Protein AF-A0A7Y2VB31-F1 (afdb_monomer_lite)

Structure (mmCIF, N/CA/C/O backbone):
data_AF-A0A7Y2VB31-F1
#
_entry.id   AF-A0A7Y2VB31-F1
#
loop_
_atom_site.group_PDB
_atom_site.id
_atom_site.type_symbol
_atom_site.label_atom_id
_atom_site.label_alt_id
_atom_site.label_comp_id
_atom_site.label_asym_id
_atom_site.label_entity_id
_atom_site.label_seq_id
_atom_site.pdbx_PDB_ins_code
_atom_site.Cartn_x
_atom_site.Cartn_y
_atom_site.Cartn_z
_atom_site.occupancy
_atom_site.B_iso_or_equiv
_atom_site.auth_seq_id
_atom_site.auth_comp_id
_atom_site.auth_asym_id
_atom_site.auth_atom_id
_atom_site.pdbx_PDB_model_num
ATOM 1 N N . MET A 1 1 ? 16.104 5.166 -6.224 1.00 89.25 1 MET A N 1
ATOM 2 C CA . MET A 1 1 ? 15.321 5.946 -5.241 1.00 89.25 1 MET A CA 1
ATOM 3 C C . MET A 1 1 ? 14.338 5.002 -4.567 1.00 89.25 1 MET A C 1
ATOM 5 O O . MET A 1 1 ? 13.881 4.084 -5.239 1.00 89.25 1 MET A O 1
ATOM 9 N N . THR A 1 2 ? 14.060 5.178 -3.277 1.00 94.25 2 THR A N 1
ATOM 10 C CA . THR A 1 2 ? 13.174 4.293 -2.501 1.00 94.25 2 THR A CA 1
ATOM 11 C C . THR A 1 2 ? 12.079 5.140 -1.875 1.00 94.25 2 THR A C 1
ATOM 13 O O . THR A 1 2 ? 12.384 6.171 -1.281 1.00 94.25 2 THR A O 1
ATOM 16 N N . ILE A 1 3 ? 10.826 4.715 -2.014 1.00 96.62 3 ILE A N 1
ATOM 17 C CA . ILE A 1 3 ? 9.685 5.337 -1.338 1.00 96.62 3 ILE A CA 1
ATOM 18 C C . ILE A 1 3 ? 9.200 4.360 -0.277 1.00 96.62 3 ILE A C 1
ATOM 20 O O . ILE A 1 3 ? 8.863 3.221 -0.595 1.00 96.62 3 ILE A O 1
ATOM 24 N N . LYS A 1 4 ? 9.148 4.820 0.973 1.00 96.31 4 LYS A N 1
ATOM 25 C CA . LYS A 1 4 ? 8.580 4.071 2.091 1.00 96.31 4 LYS A CA 1
ATOM 26 C C . LYS A 1 4 ? 7.326 4.781 2.592 1.00 96.31 4 LYS A C 1
ATOM 28 O O . LYS A 1 4 ? 7.402 5.930 3.018 1.00 96.31 4 LYS A O 1
ATOM 33 N N . LEU A 1 5 ? 6.190 4.095 2.534 1.00 95.31 5 LEU A N 1
ATOM 34 C CA . LEU A 1 5 ? 4.942 4.516 3.155 1.00 95.31 5 LEU A CA 1
ATOM 35 C C . LEU A 1 5 ? 4.850 3.874 4.540 1.00 95.31 5 LEU A C 1
ATOM 37 O O . LEU A 1 5 ? 4.940 2.655 4.659 1.00 95.31 5 LEU A O 1
ATOM 41 N N . ILE A 1 6 ? 4.656 4.693 5.569 1.00 95.25 6 ILE A N 1
ATOM 42 C CA . ILE A 1 6 ? 4.448 4.233 6.943 1.00 95.25 6 ILE A CA 1
ATOM 43 C C . ILE A 1 6 ? 3.031 4.629 7.345 1.00 95.25 6 ILE A C 1
ATOM 45 O O . ILE A 1 6 ? 2.695 5.813 7.320 1.00 95.25 6 ILE A O 1
ATOM 49 N N . ALA A 1 7 ? 2.203 3.648 7.691 1.00 93.00 7 ALA A N 1
ATOM 50 C CA . ALA A 1 7 ? 0.835 3.865 8.152 1.00 93.00 7 ALA A CA 1
ATOM 51 C C . ALA A 1 7 ? 0.647 3.348 9.577 1.00 93.00 7 ALA A C 1
ATOM 53 O O . ALA A 1 7 ? 1.322 2.414 10.000 1.00 93.00 7 ALA A O 1
ATOM 54 N N . ILE A 1 8 ? -0.294 3.945 10.306 1.00 92.75 8 ILE A N 1
ATOM 55 C CA . ILE A 1 8 ? -0.705 3.495 11.637 1.00 92.75 8 ILE A CA 1
ATOM 56 C C . ILE A 1 8 ? -2.085 2.853 11.511 1.00 92.75 8 ILE A C 1
ATOM 58 O O . ILE A 1 8 ? -3.000 3.444 10.940 1.00 92.75 8 ILE A O 1
ATOM 62 N N . GLY A 1 9 ? -2.234 1.654 12.065 1.00 88.50 9 GLY A N 1
ATOM 63 C CA . GLY A 1 9 ? -3.472 0.888 12.008 1.00 88.50 9 GLY A CA 1
ATOM 64 C C . GLY A 1 9 ? -3.687 0.178 10.668 1.00 88.50 9 GLY A C 1
ATOM 65 O O . GLY A 1 9 ? -3.131 0.525 9.627 1.00 88.50 9 GLY A O 1
ATOM 66 N N . LYS A 1 10 ? -4.508 -0.874 10.701 1.00 86.75 10 LYS A N 1
ATOM 67 C CA . LYS A 1 10 ? -4.870 -1.640 9.503 1.00 86.75 10 LYS A CA 1
ATOM 68 C C . LYS A 1 10 ? -6.053 -0.991 8.784 1.00 86.75 10 LYS A C 1
ATOM 70 O O . LYS A 1 10 ? -6.960 -0.460 9.414 1.00 86.75 10 LYS A O 1
ATOM 75 N N . THR A 1 11 ? -6.081 -1.100 7.459 1.00 92.38 11 THR A N 1
ATOM 76 C CA . THR A 1 11 ? -7.285 -0.790 6.674 1.00 92.38 11 THR A CA 1
ATOM 77 C C . THR A 1 11 ? -8.255 -1.962 6.788 1.00 92.38 11 THR A C 1
ATOM 79 O O . THR A 1 11 ? -7.924 -3.048 6.331 1.00 92.38 11 THR A O 1
ATOM 82 N N . ASP A 1 12 ? -9.432 -1.781 7.387 1.00 91.38 12 ASP A N 1
ATOM 83 C CA . ASP A 1 12 ? -10.411 -2.872 7.559 1.00 91.38 12 ASP A CA 1
ATOM 84 C C . ASP A 1 12 ? -11.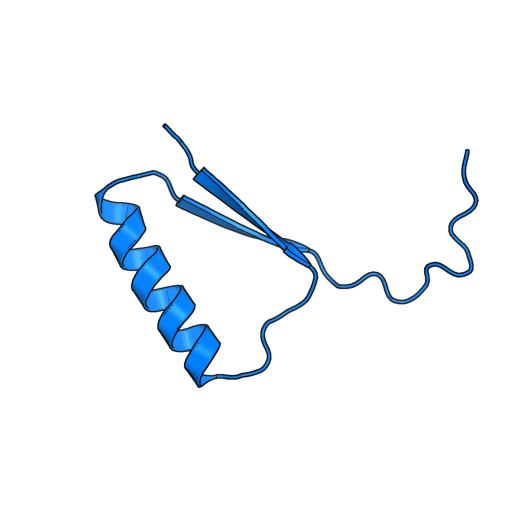319 -3.094 6.336 1.00 91.38 12 ASP A C 1
ATOM 86 O O . ASP A 1 12 ? -11.895 -4.171 6.168 1.00 91.38 12 ASP A O 1
ATOM 90 N N . ASN A 1 13 ? -11.439 -2.099 5.453 1.00 96.88 13 ASN A N 1
ATOM 91 C CA . ASN A 1 13 ? -12.227 -2.228 4.231 1.00 96.88 13 ASN A CA 1
ATOM 92 C C . ASN A 1 13 ? -11.486 -3.102 3.198 1.00 96.88 13 ASN A C 1
ATOM 94 O O . ASN A 1 13 ? -10.396 -2.756 2.738 1.00 96.88 13 ASN A O 1
ATOM 98 N N . LYS A 1 14 ? -12.109 -4.221 2.807 1.00 96.50 14 LYS A N 1
ATOM 99 C CA . LYS A 1 14 ? -11.547 -5.197 1.858 1.00 96.50 14 LYS A CA 1
ATOM 100 C C . LYS A 1 14 ? -11.309 -4.623 0.459 1.00 96.50 14 LYS A C 1
ATOM 102 O O . LYS A 1 14 ? -10.309 -4.962 -0.168 1.00 96.50 14 LYS A O 1
ATOM 107 N N . GLU A 1 15 ? -12.199 -3.760 -0.026 1.00 97.31 15 GLU A N 1
ATOM 108 C CA . GLU A 1 15 ? -12.062 -3.133 -1.345 1.00 97.31 15 GLU A CA 1
ATOM 109 C C . GLU A 1 15 ? -10.835 -2.218 -1.368 1.00 97.31 15 GLU A C 1
ATOM 111 O O . GLU A 1 15 ? -10.020 -2.289 -2.288 1.00 97.31 15 GLU A O 1
ATOM 116 N N . LEU A 1 16 ? -10.629 -1.443 -0.297 1.00 96.12 16 LEU A N 1
ATOM 117 C CA . LEU A 1 16 ? -9.442 -0.602 -0.150 1.00 96.12 16 LEU A CA 1
ATOM 118 C C . LEU A 1 16 ? -8.157 -1.430 -0.078 1.00 96.12 16 LEU A C 1
ATOM 120 O O . LEU A 1 16 ? -7.187 -1.087 -0.747 1.00 96.12 16 LEU A O 1
ATOM 124 N N . GLN A 1 17 ? -8.141 -2.540 0.667 1.00 95.88 17 GLN A N 1
ATOM 125 C CA . GLN A 1 17 ? -6.979 -3.439 0.693 1.00 95.88 17 GLN A CA 1
ATOM 126 C C . GLN A 1 17 ? -6.629 -3.973 -0.705 1.00 95.88 17 GLN A C 1
ATOM 128 O O . GLN A 1 17 ? -5.455 -4.005 -1.075 1.00 95.88 17 GLN A O 1
ATOM 133 N N . SER A 1 18 ? -7.634 -4.365 -1.496 1.00 97.44 18 SER A N 1
ATOM 134 C CA . SER A 1 18 ? -7.420 -4.842 -2.866 1.00 97.44 18 SER A CA 1
ATOM 135 C C . SER A 1 18 ? -6.803 -3.756 -3.747 1.00 97.44 18 SER A C 1
ATOM 137 O O . SER A 1 18 ? -5.816 -4.010 -4.437 1.00 97.44 18 SER A O 1
ATOM 139 N N . LEU A 1 19 ? -7.346 -2.536 -3.686 1.00 97.44 19 LEU A N 1
ATOM 140 C CA . LEU A 1 19 ? -6.829 -1.397 -4.442 1.00 97.44 19 LEU A CA 1
ATOM 141 C C . LEU A 1 19 ? -5.391 -1.067 -4.024 1.00 97.44 19 LEU A C 1
ATOM 143 O O . LEU A 1 19 ? -4.520 -0.957 -4.883 1.00 97.44 19 LEU A O 1
ATOM 147 N N . ILE A 1 20 ? -5.111 -0.982 -2.720 1.00 96.19 20 ILE A N 1
ATOM 148 C CA . ILE A 1 20 ? -3.765 -0.712 -2.193 1.00 96.19 20 ILE A CA 1
ATOM 149 C C . ILE A 1 20 ? -2.756 -1.727 -2.736 1.00 96.19 20 ILE A C 1
ATOM 151 O O . ILE A 1 20 ? -1.712 -1.332 -3.253 1.00 96.19 20 ILE A O 1
ATOM 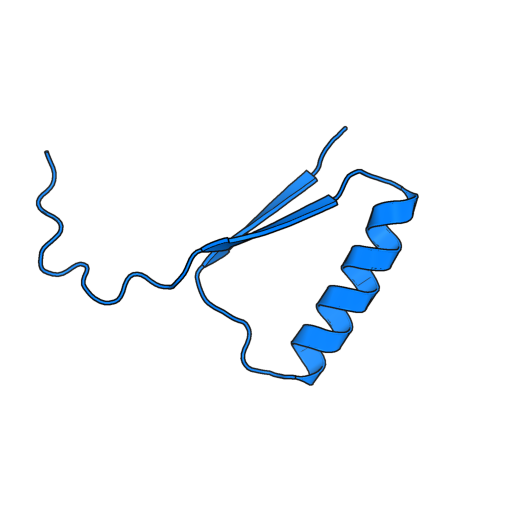155 N N . ASN A 1 21 ? -3.077 -3.021 -2.679 1.00 95.56 21 ASN A N 1
ATOM 156 C CA . ASN A 1 21 ? -2.197 -4.074 -3.184 1.00 95.56 21 ASN A CA 1
ATOM 157 C C . ASN A 1 21 ? -1.958 -3.956 -4.695 1.00 95.56 21 ASN A C 1
ATOM 159 O O . ASN A 1 21 ? -0.829 -4.130 -5.161 1.00 95.56 21 ASN A O 1
ATOM 163 N N . GLU A 1 22 ? -2.995 -3.631 -5.468 1.00 97.88 22 GLU A N 1
ATOM 164 C CA . GLU A 1 22 ? -2.869 -3.461 -6.913 1.00 97.88 22 GLU A CA 1
ATOM 165 C C . GLU A 1 22 ? -1.967 -2.273 -7.275 1.00 97.88 22 GLU A C 1
ATOM 167 O O . GLU A 1 22 ? -1.060 -2.411 -8.101 1.00 97.88 22 GLU A O 1
ATOM 172 N N . TYR A 1 23 ? -2.154 -1.119 -6.632 1.00 96.75 23 TYR A N 1
ATOM 173 C CA . TYR A 1 23 ? -1.324 0.059 -6.883 1.00 96.75 23 TYR A CA 1
ATOM 174 C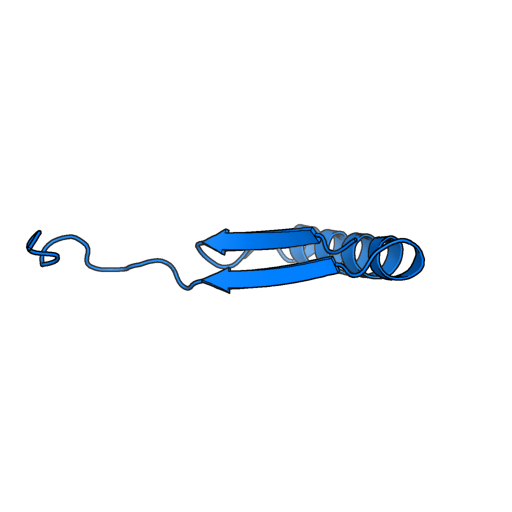 C . TYR A 1 23 ? 0.105 -0.103 -6.352 1.00 96.75 23 TYR A C 1
ATOM 176 O O . TYR A 1 23 ? 1.045 0.305 -7.034 1.00 96.75 23 TYR A O 1
ATOM 184 N N . ALA A 1 24 ? 0.304 -0.761 -5.206 1.00 95.94 24 ALA A N 1
ATOM 185 C CA . ALA A 1 24 ? 1.636 -1.082 -4.692 1.00 95.94 24 ALA A CA 1
ATOM 186 C C . ALA A 1 24 ? 2.415 -1.978 -5.669 1.00 95.94 24 ALA A C 1
ATOM 188 O O . ALA A 1 24 ? 3.584 -1.719 -5.959 1.00 95.94 24 ALA A O 1
ATOM 189 N N . LYS A 1 25 ? 1.751 -2.986 -6.254 1.00 96.50 25 LYS A N 1
ATOM 190 C CA . LYS A 1 25 ? 2.344 -3.841 -7.291 1.00 96.50 25 LYS A CA 1
ATOM 191 C C . LYS A 1 25 ? 2.719 -3.041 -8.538 1.00 96.50 25 LYS A C 1
ATOM 193 O O . LYS A 1 25 ? 3.823 -3.203 -9.051 1.00 96.50 25 LYS A O 1
ATOM 198 N N . ARG A 1 26 ? 1.831 -2.151 -9.000 1.00 96.81 26 ARG A N 1
ATOM 199 C CA . ARG A 1 26 ? 2.101 -1.253 -10.138 1.00 96.81 26 ARG A CA 1
ATOM 200 C C . ARG A 1 26 ? 3.317 -0.358 -9.870 1.00 96.81 26 ARG A C 1
ATOM 202 O O . ARG A 1 26 ? 4.172 -0.232 -10.741 1.00 96.81 26 ARG A O 1
ATOM 209 N N . LEU A 1 27 ? 3.433 0.209 -8.667 1.00 96.25 27 LEU A N 1
ATOM 210 C CA . LEU A 1 27 ? 4.565 1.054 -8.264 1.00 96.25 27 LEU A CA 1
ATOM 211 C C . LEU A 1 27 ? 5.897 0.298 -8.241 1.00 96.25 27 LEU A C 1
ATOM 213 O O . LEU A 1 27 ? 6.911 0.862 -8.653 1.00 96.25 27 LEU A O 1
ATOM 217 N N . GLY A 1 28 ? 5.889 -0.978 -7.842 1.00 94.44 28 GLY A N 1
ATOM 218 C CA . GLY A 1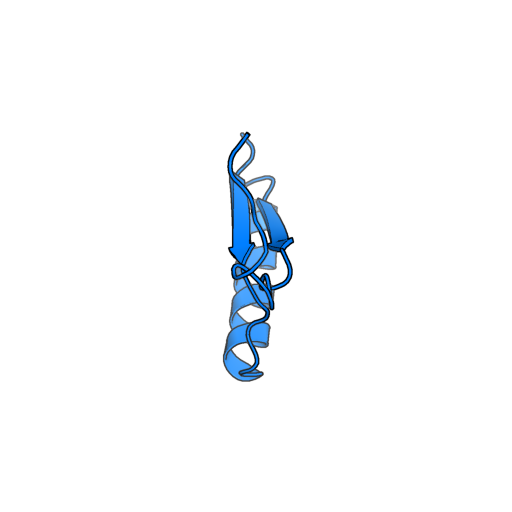 28 ? 7.081 -1.832 -7.803 1.00 94.44 28 GLY A CA 1
ATOM 219 C C . GLY A 1 28 ? 7.815 -1.977 -9.144 1.00 94.44 28 GLY A C 1
ATOM 220 O O . GLY A 1 28 ? 9.006 -2.277 -9.152 1.00 94.44 28 GLY A O 1
ATOM 221 N N . HIS A 1 29 ? 7.145 -1.720 -10.274 1.00 95.75 29 HIS A N 1
ATOM 222 C CA . HIS A 1 29 ? 7.774 -1.714 -11.600 1.00 95.75 29 HIS A CA 1
ATOM 223 C C . HIS A 1 29 ? 8.650 -0.482 -11.861 1.00 95.75 29 HIS A C 1
ATOM 225 O O . HIS A 1 29 ? 9.553 -0.542 -12.692 1.00 95.75 29 HIS A O 1
ATOM 231 N N . TYR A 1 30 ? 8.383 0.630 -11.174 1.00 96.69 30 TYR A N 1
ATOM 232 C CA . TYR A 1 30 ? 9.029 1.920 -11.427 1.00 96.69 30 TYR A CA 1
ATOM 233 C C . TYR A 1 30 ? 9.957 2.341 -10.290 1.00 96.69 30 TYR A C 1
ATOM 235 O O . TYR A 1 30 ? 10.938 3.050 -10.513 1.00 96.69 30 TYR A O 1
ATOM 243 N N . ILE A 1 31 ? 9.648 1.928 -9.060 1.00 96.56 31 ILE A N 1
ATOM 244 C CA . ILE A 1 31 ? 10.388 2.324 -7.870 1.00 96.56 31 ILE A CA 1
ATOM 245 C C . ILE A 1 31 ? 10.348 1.235 -6.803 1.00 96.56 31 ILE A C 1
ATOM 247 O O . ILE A 1 31 ? 9.369 0.502 -6.670 1.00 96.56 31 ILE A O 1
ATOM 251 N N . ARG A 1 32 ? 11.407 1.156 -5.991 1.00 96.75 32 ARG A N 1
ATOM 252 C CA . ARG A 1 32 ? 11.384 0.348 -4.774 1.00 96.75 32 ARG A CA 1
ATOM 253 C C . ARG A 1 32 ? 10.395 0.987 -3.795 1.00 96.75 32 ARG A C 1
ATOM 255 O O . ARG A 1 32 ? 10.723 1.985 -3.153 1.00 96.75 32 ARG A O 1
ATOM 262 N N . PHE A 1 33 ? 9.187 0.434 -3.751 1.00 97.06 33 PHE A N 1
ATOM 263 C CA . PHE A 1 33 ? 8.110 0.844 -2.859 1.00 97.06 33 PHE A CA 1
ATOM 264 C C . PHE A 1 33 ? 8.023 -0.116 -1.672 1.00 97.06 33 PHE A C 1
ATOM 266 O O . PHE A 1 33 ? 7.934 -1.329 -1.854 1.00 97.06 33 PHE A O 1
ATOM 273 N N . GLU A 1 34 ? 8.054 0.432 -0.464 1.00 96.00 34 GLU A N 1
ATOM 274 C CA . GLU A 1 34 ? 7.919 -0.305 0.791 1.00 96.00 34 GLU A CA 1
ATOM 275 C C . GLU A 1 34 ? 6.699 0.233 1.545 1.00 96.00 34 GLU A C 1
ATOM 277 O O . GLU A 1 34 ? 6.521 1.448 1.636 1.00 96.00 34 GLU A O 1
ATOM 282 N N . PHE A 1 35 ? 5.855 -0.655 2.075 1.00 95.38 35 PHE A N 1
ATOM 283 C CA . PHE A 1 35 ? 4.672 -0.277 2.846 1.00 95.38 35 PHE A CA 1
ATOM 284 C C . PHE A 1 35 ? 4.699 -0.953 4.217 1.00 95.38 35 PHE A C 1
ATOM 286 O O . PHE A 1 35 ? 4.474 -2.157 4.319 1.00 95.38 35 PHE A O 1
ATOM 293 N N . ASP A 1 36 ? 4.986 -0.166 5.254 1.00 94.50 36 ASP A N 1
ATOM 294 C CA . ASP A 1 36 ? 5.055 -0.611 6.645 1.00 94.50 36 ASP A CA 1
ATOM 295 C C . ASP A 1 36 ? 3.806 -0.142 7.406 1.00 94.50 36 ASP A C 1
ATOM 297 O O . ASP A 1 36 ? 3.477 1.046 7.428 1.00 94.50 36 ASP A O 1
ATOM 301 N N . ILE A 1 37 ? 3.112 -1.082 8.051 1.00 93.38 37 ILE A N 1
ATOM 302 C CA . ILE A 1 37 ? 1.951 -0.798 8.901 1.00 93.38 37 ILE A CA 1
ATOM 303 C C . ILE A 1 37 ? 2.357 -1.000 10.358 1.00 93.38 37 ILE A C 1
ATOM 305 O O . ILE A 1 37 ? 2.654 -2.114 10.790 1.00 93.38 37 ILE A O 1
ATOM 309 N N . ILE A 1 38 ? 2.328 0.082 11.123 1.00 93.06 38 ILE A N 1
ATOM 310 C CA . ILE A 1 38 ? 2.547 0.089 12.564 1.00 93.06 38 ILE A CA 1
ATOM 311 C C . ILE A 1 38 ? 1.191 -0.140 13.246 1.00 93.06 38 ILE A C 1
ATOM 313 O O . ILE A 1 38 ? 0.204 0.503 12.879 1.00 93.06 38 ILE A O 1
ATOM 317 N N . PRO A 1 39 ? 1.084 -1.054 14.224 1.00 86.81 39 PRO A N 1
ATOM 318 C CA . PRO A 1 39 ? -0.153 -1.236 14.972 1.00 86.81 39 PRO A CA 1
ATOM 319 C C . PRO A 1 39 ? -0.546 0.050 15.709 1.00 86.81 39 PRO A C 1
ATOM 321 O O . PRO A 1 39 ? 0.302 0.781 16.215 1.00 86.81 39 PRO A O 1
ATOM 324 N N . ASP A 1 40 ? -1.850 0.308 15.783 1.00 81.44 40 ASP A N 1
ATOM 325 C CA . ASP A 1 40 ? -2.391 1.423 16.560 1.00 81.44 40 ASP A CA 1
ATOM 326 C C . ASP A 1 40 ? -2.009 1.287 18.047 1.00 81.44 40 ASP A C 1
ATOM 328 O O . ASP A 1 40 ? -2.165 0.213 18.643 1.00 81.44 40 ASP A O 1
ATOM 332 N N . ILE A 1 41 ? -1.504 2.368 18.654 1.00 75.88 41 ILE A N 1
ATOM 333 C CA . ILE A 1 41 ? -1.112 2.379 20.069 1.00 75.88 41 ILE A CA 1
ATOM 334 C C . ILE A 1 41 ? -2.375 2.493 20.927 1.00 75.88 41 ILE A C 1
ATOM 336 O O . ILE A 1 41 ? -2.788 3.567 21.364 1.00 75.88 41 ILE A O 1
ATOM 340 N N . LYS A 1 42 ? -2.969 1.344 21.247 1.00 64.00 42 LYS A N 1
ATOM 341 C CA . LYS A 1 42 ? -3.986 1.234 22.296 1.00 64.00 42 LYS A CA 1
ATOM 342 C C . LYS A 1 42 ? -3.317 1.286 23.673 1.00 64.00 42 LYS A C 1
ATOM 344 O O . LYS A 1 42 ? -3.063 0.230 24.239 1.00 64.00 42 LYS A O 1
ATOM 349 N N . ASN A 1 43 ? -3.002 2.492 24.168 1.00 54.16 43 ASN A N 1
ATOM 350 C CA . ASN A 1 43 ? -2.790 2.899 25.583 1.00 54.16 43 ASN A CA 1
ATOM 351 C C . ASN A 1 43 ? -1.787 4.069 25.715 1.00 54.16 43 ASN A C 1
ATOM 353 O O . ASN A 1 43 ? -0.771 3.965 26.398 1.00 54.16 43 ASN A O 1
ATOM 357 N N . THR A 1 44 ? -2.084 5.231 25.134 1.00 59.16 44 THR A N 1
ATOM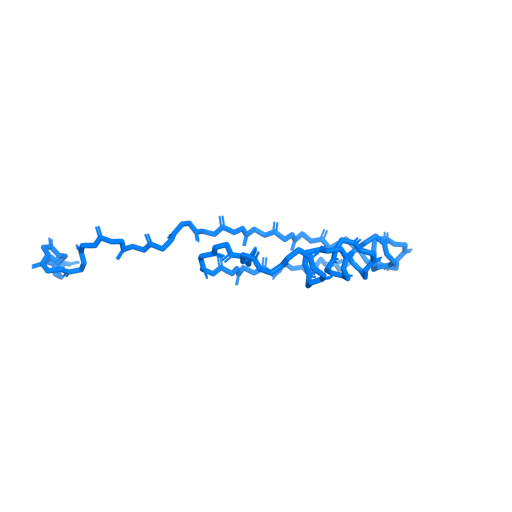 358 C CA . THR A 1 44 ? -1.290 6.455 25.376 1.00 59.16 44 THR A CA 1
ATOM 359 C C . THR A 1 44 ? -1.452 7.026 26.792 1.00 59.16 44 THR A C 1
ATOM 361 O O . THR A 1 44 ? -0.710 7.922 27.173 1.00 59.16 44 THR A O 1
ATOM 364 N N . LYS A 1 45 ? -2.369 6.492 27.618 1.00 56.62 45 LYS A N 1
ATOM 365 C CA . LYS A 1 45 ? -2.567 6.944 29.010 1.00 56.62 45 LYS A CA 1
ATOM 366 C C . LYS A 1 45 ? -1.369 6.700 29.940 1.00 56.62 45 LYS A C 1
ATOM 368 O O . LYS A 1 45 ? -1.326 7.321 30.992 1.00 56.62 45 LYS A O 1
ATOM 373 N N . ASN A 1 46 ? -0.431 5.822 29.576 1.00 59.38 46 ASN A N 1
ATOM 374 C CA . ASN A 1 46 ? 0.752 5.503 30.390 1.00 59.38 46 ASN A CA 1
ATOM 375 C C . ASN A 1 46 ? 2.079 5.806 29.672 1.00 59.38 46 ASN A C 1
ATOM 377 O O . ASN A 1 46 ? 3.110 5.254 30.049 1.00 59.38 46 ASN A O 1
ATOM 381 N N . LEU A 1 47 ? 2.072 6.637 28.624 1.00 61.28 47 LEU A N 1
ATOM 382 C CA . LEU A 1 47 ? 3.317 7.075 27.998 1.00 61.28 47 LEU A CA 1
ATOM 383 C C . LEU A 1 47 ? 3.833 8.299 28.766 1.00 61.28 47 LEU A C 1
ATOM 385 O O . LEU A 1 47 ? 3.499 9.433 28.439 1.00 61.28 47 LEU A O 1
ATOM 389 N N . SER A 1 48 ? 4.582 8.062 29.844 1.00 60.53 48 SER A N 1
ATOM 390 C CA . SER A 1 48 ? 5.343 9.128 30.495 1.00 60.53 48 SER A CA 1
ATOM 391 C C . SER A 1 48 ? 6.426 9.606 29.529 1.00 60.53 48 SER A C 1
ATOM 393 O O . SER A 1 48 ? 7.274 8.814 29.120 1.00 60.53 48 SER A O 1
ATOM 395 N N . GLU A 1 49 ? 6.378 10.887 29.162 1.00 54.81 49 GLU A N 1
ATOM 396 C CA . GLU A 1 49 ? 7.493 11.595 28.528 1.00 54.81 49 GLU A CA 1
ATOM 397 C C . GLU A 1 49 ? 8.736 11.459 29.418 1.00 54.81 49 GLU A C 1
ATOM 399 O O . GLU A 1 49 ? 8.685 11.712 30.624 1.00 54.81 49 GLU A O 1
ATOM 404 N N . THR A 1 50 ? 9.853 11.020 28.847 1.00 46.91 50 THR A N 1
ATOM 405 C CA . THR A 1 50 ? 11.189 11.192 29.428 1.00 46.91 50 THR A CA 1
ATOM 406 C C . THR A 1 50 ? 12.135 11.590 28.314 1.00 46.91 50 THR A C 1
ATOM 408 O O . THR A 1 50 ? 12.014 10.995 27.218 1.00 46.91 50 THR A O 1
#

Sequence (50 aa):
MTIKLIAIGKTDNKELQSLINEYAKRLGHYIRFEFDIIPDIKNTKNLSET

pLDDT: mean 87.43, std 14.77, range [46.91, 97.88]

Foldseek 3Di:
DEAEAEEEADDPDPVVVVVVVVVQVVVVVPHHYHYHYHYHPPPPVPPDDD

Radius of gyration: 14.85 Å; chains: 1; bounding box: 28×17×42 Å

Secondary structure (DSSP, 8-state):
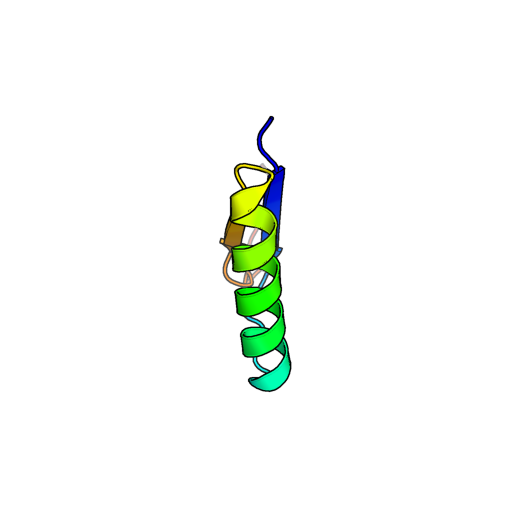-EEEEEEES----HHHHHHHHHHHHHHHTTSEEEEEEEPP-S-GGG----